Protein AF-A0A9P1K1G6-F1 (afdb_monomer_lite)

Organism: NCBI:txid1064539

Sequence (65 aa):
MNGLPKQTWRCRVAELLNDPVVQAVLRRDRLTHEQVLAQLTPIAEHLRRNTSPERPARRLPREAF

Radius of gyration: 18.4 Å; chains: 1; bounding box: 35×48×40 Å

pLDDT: mean 80.47, std 18.05, range [38.38, 97.75]

Structure (mmCIF, N/CA/C/O backbone):
data_AF-A0A9P1K1G6-F1
#
_entry.id   AF-A0A9P1K1G6-F1
#
loop_
_atom_site.group_PDB
_atom_site.id
_atom_site.type_symbol
_atom_site.label_atom_id
_atom_site.label_alt_id
_atom_site.label_comp_id
_atom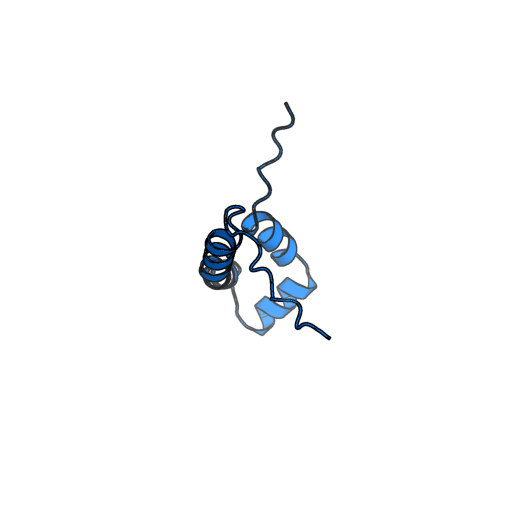_site.label_asym_id
_atom_site.label_entity_id
_atom_site.label_seq_id
_atom_site.pdbx_PDB_ins_code
_atom_site.Cartn_x
_atom_site.Cartn_y
_atom_site.Cartn_z
_atom_site.occupancy
_atom_site.B_iso_or_equiv
_atom_site.auth_seq_id
_atom_site.auth_comp_id
_atom_site.auth_asym_id
_atom_site.auth_atom_id
_atom_site.pdbx_PDB_model_num
ATOM 1 N N . MET A 1 1 ? -9.328 13.819 -26.915 1.00 38.38 1 MET A N 1
ATOM 2 C CA . MET A 1 1 ? -8.081 13.722 -26.126 1.00 38.38 1 MET A CA 1
ATOM 3 C C . MET A 1 1 ? -8.471 13.176 -24.755 1.00 38.38 1 MET A C 1
ATOM 5 O O . MET A 1 1 ? -8.950 13.934 -23.928 1.00 38.38 1 MET A O 1
ATOM 9 N N . ASN A 1 2 ? -8.429 11.854 -24.550 1.00 46.19 2 ASN A N 1
ATOM 10 C CA . ASN A 1 2 ? -8.860 11.257 -23.279 1.00 46.19 2 ASN A CA 1
ATOM 11 C C . ASN A 1 2 ? -7.741 11.444 -22.251 1.00 46.19 2 ASN A C 1
ATOM 13 O O . ASN A 1 2 ? -6.784 10.676 -22.237 1.00 46.19 2 ASN A O 1
ATOM 17 N N . GLY A 1 3 ? -7.846 12.500 -21.440 1.00 54.47 3 GLY A N 1
ATOM 18 C CA . GLY A 1 3 ? -6.934 12.851 -20.346 1.00 54.47 3 GLY A CA 1
ATOM 19 C C . GLY A 1 3 ? -7.003 11.880 -19.167 1.00 54.47 3 GLY A C 1
ATOM 20 O O . GLY A 1 3 ? -7.115 12.305 -18.022 1.00 54.47 3 GLY A O 1
ATOM 21 N N . LEU A 1 4 ? -6.977 10.576 -19.440 1.00 56.97 4 LEU A N 1
ATOM 22 C CA . LEU A 1 4 ? -6.877 9.570 -18.398 1.00 56.97 4 LEU A CA 1
ATOM 23 C C . LEU A 1 4 ? -5.453 9.623 -17.832 1.00 56.97 4 LEU A C 1
ATOM 25 O O . LEU A 1 4 ? -4.489 9.568 -18.607 1.00 56.97 4 LEU A O 1
ATOM 29 N N . PRO A 1 5 ? -5.292 9.762 -16.505 1.00 58.16 5 PRO A N 1
ATOM 30 C CA . PRO A 1 5 ? -3.977 9.802 -15.895 1.00 58.16 5 PRO A CA 1
ATOM 31 C C . PRO A 1 5 ? -3.222 8.535 -16.286 1.00 58.16 5 PRO A C 1
ATOM 33 O O . PRO A 1 5 ? -3.757 7.427 -16.214 1.00 58.16 5 PRO A O 1
ATOM 36 N N . LYS A 1 6 ? -1.975 8.708 -16.735 1.00 66.62 6 LYS A N 1
ATOM 37 C CA . LYS A 1 6 ? -1.070 7.610 -17.082 1.00 66.62 6 LYS A CA 1
ATOM 38 C C . LYS A 1 6 ? -1.074 6.622 -15.914 1.00 66.62 6 LYS A C 1
ATOM 40 O O . LYS A 1 6 ? -0.570 6.959 -14.845 1.00 66.62 6 LYS A O 1
ATOM 45 N N . GLN A 1 7 ? -1.691 5.449 -16.089 1.00 71.12 7 GLN A N 1
ATOM 46 C CA . GLN A 1 7 ? -1.841 4.471 -15.011 1.00 71.12 7 GLN A CA 1
ATOM 47 C C . GLN A 1 7 ? -0.455 4.025 -14.551 1.00 71.12 7 GLN A C 1
ATOM 49 O O . GLN A 1 7 ? 0.221 3.234 -15.207 1.00 71.12 7 GLN A O 1
ATOM 54 N N . THR A 1 8 ? -0.018 4.561 -13.418 1.00 83.38 8 THR A N 1
ATOM 55 C CA . THR A 1 8 ? 1.210 4.124 -12.763 1.00 83.38 8 THR A CA 1
ATOM 56 C C . THR A 1 8 ? 0.886 2.997 -11.789 1.00 83.38 8 THR A C 1
ATOM 58 O O . THR A 1 8 ? -0.249 2.867 -11.326 1.00 83.38 8 THR A O 1
ATOM 61 N N . TRP A 1 9 ? 1.893 2.197 -11.428 1.00 87.56 9 TRP A N 1
ATOM 62 C CA . TRP A 1 9 ? 1.759 1.200 -10.360 1.00 87.56 9 TRP A CA 1
ATOM 63 C C . TRP A 1 9 ? 1.202 1.832 -9.072 1.00 87.56 9 TRP A C 1
ATOM 65 O O . TRP A 1 9 ? 0.393 1.223 -8.382 1.00 87.56 9 TRP A O 1
ATOM 75 N N . ARG A 1 10 ? 1.573 3.090 -8.801 1.00 89.88 10 ARG A N 1
ATOM 76 C CA . ARG A 1 10 ? 1.141 3.847 -7.627 1.00 89.88 10 ARG A CA 1
ATOM 77 C C . ARG A 1 10 ? -0.366 4.123 -7.643 1.00 89.88 10 ARG A C 1
ATOM 79 O O . ARG A 1 10 ? -0.997 4.006 -6.600 1.00 89.88 10 ARG A O 1
ATOM 86 N N . CYS A 1 11 ? -0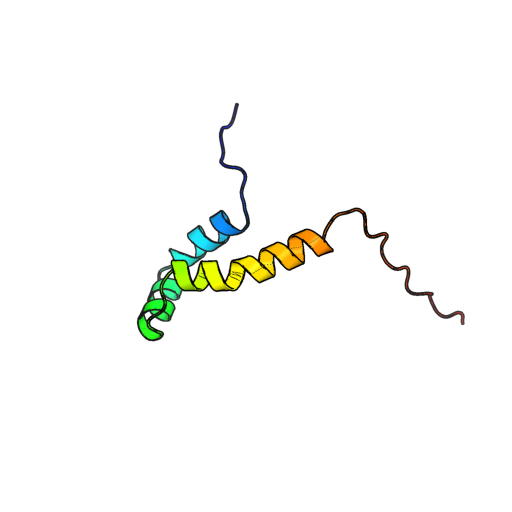.947 4.422 -8.809 1.00 88.94 11 CYS A N 1
ATOM 87 C CA . CYS A 1 11 ? -2.398 4.584 -8.963 1.00 88.94 11 CYS A CA 1
ATOM 88 C C . CYS A 1 11 ? -3.140 3.271 -8.682 1.00 88.94 11 CYS A C 1
ATOM 90 O O . CYS A 1 11 ? -4.078 3.266 -7.896 1.00 88.94 11 CYS A O 1
ATOM 92 N N . ARG A 1 12 ? -2.664 2.153 -9.244 1.00 89.50 12 ARG A N 1
ATOM 93 C CA . ARG A 1 12 ? -3.282 0.831 -9.035 1.00 89.50 12 ARG A CA 1
ATOM 94 C C . ARG A 1 12 ? -3.220 0.381 -7.577 1.00 89.50 12 ARG A C 1
ATOM 96 O O . ARG A 1 12 ? -4.183 -0.159 -7.050 1.00 89.50 12 ARG A O 1
ATOM 103 N N . VAL A 1 13 ? -2.094 0.625 -6.905 1.00 92.25 13 VAL A N 1
ATOM 104 C CA . VAL A 1 13 ? -1.966 0.341 -5.469 1.00 92.25 13 VAL A CA 1
ATOM 105 C C . VAL A 1 13 ? -2.906 1.230 -4.658 1.00 92.25 13 VAL A C 1
ATOM 107 O O . VAL A 1 13 ? -3.550 0.730 -3.747 1.00 92.25 13 VAL A O 1
ATOM 110 N N . ALA A 1 14 ? -3.036 2.516 -4.994 1.00 91.19 14 ALA A N 1
ATOM 111 C CA . ALA A 1 14 ? -3.975 3.401 -4.307 1.00 91.19 14 ALA A CA 1
ATOM 112 C C . ALA A 1 14 ? -5.432 2.921 -4.441 1.00 91.19 14 ALA A C 1
ATOM 114 O O . ALA A 1 14 ? -6.165 2.968 -3.461 1.00 91.19 14 ALA A O 1
ATOM 115 N N . GLU A 1 15 ? -5.838 2.410 -5.607 1.00 92.38 15 GLU A N 1
ATOM 116 C CA . GLU A 1 15 ? -7.159 1.791 -5.792 1.00 92.38 15 GLU A CA 1
ATOM 117 C C . GLU A 1 15 ? -7.351 0.576 -4.873 1.00 92.38 15 GLU A C 1
ATOM 119 O O . GLU A 1 15 ? -8.354 0.504 -4.168 1.00 92.38 15 GLU A O 1
ATOM 124 N N . LEU A 1 16 ? -6.364 -0.324 -4.798 1.00 93.88 16 LEU A N 1
ATOM 125 C CA . LEU A 1 16 ? -6.410 -1.494 -3.909 1.00 93.88 16 LEU A CA 1
ATOM 126 C C . LEU A 1 16 ? -6.431 -1.115 -2.425 1.00 93.88 16 LEU A C 1
ATOM 128 O O . LEU A 1 16 ? -7.106 -1.764 -1.634 1.00 93.88 16 LEU A O 1
ATOM 132 N N . LEU A 1 17 ? -5.717 -0.059 -2.031 1.00 95.31 17 LEU A N 1
ATOM 133 C CA . LEU A 1 17 ? -5.721 0.420 -0.648 1.00 95.31 17 LEU A CA 1
ATOM 134 C C . LEU A 1 17 ? -7.090 0.966 -0.225 1.00 95.31 17 LEU A C 1
ATOM 136 O O . LEU A 1 17 ? -7.365 1.015 0.968 1.00 95.31 17 LEU A O 1
ATOM 140 N N . ASN A 1 18 ? -7.963 1.337 -1.164 1.00 93.88 18 ASN A N 1
ATOM 141 C CA . ASN A 1 18 ? -9.335 1.746 -0.858 1.00 93.88 18 ASN A CA 1
ATOM 142 C C . ASN A 1 18 ? -10.303 0.564 -0.673 1.00 93.88 18 ASN A C 1
ATOM 144 O O . ASN A 1 18 ? -11.452 0.786 -0.294 1.00 93.88 18 ASN A O 1
ATOM 148 N N . ASP A 1 19 ? -9.867 -0.678 -0.905 1.00 96.50 19 ASP A N 1
ATOM 149 C CA . ASP A 1 19 ? -10.696 -1.861 -0.684 1.00 96.50 19 ASP A CA 1
ATOM 150 C C . ASP A 1 19 ? -11.030 -2.041 0.816 1.00 96.50 19 ASP A C 1
ATOM 152 O O . ASP A 1 19 ? -10.142 -1.925 1.670 1.00 96.50 19 ASP A O 1
ATOM 156 N N . PRO A 1 20 ? -12.294 -2.334 1.181 1.00 96.31 20 PRO A N 1
ATOM 157 C CA . PRO A 1 20 ? -12.717 -2.424 2.579 1.00 96.31 20 PRO A CA 1
ATOM 158 C C . PRO A 1 20 ? -12.010 -3.533 3.370 1.00 96.31 20 PRO A C 1
ATOM 160 O O . PRO A 1 20 ? -11.778 -3.366 4.571 1.00 96.31 20 PRO A O 1
ATOM 163 N N . VAL A 1 21 ? -11.639 -4.643 2.726 1.00 97.56 21 VAL A N 1
ATOM 164 C CA . VAL A 1 21 ? -10.885 -5.729 3.365 1.00 97.56 21 VAL A CA 1
ATOM 165 C C . VAL A 1 21 ? -9.461 -5.263 3.637 1.00 97.56 21 VAL A C 1
ATOM 167 O O . VAL A 1 21 ? -8.970 -5.412 4.756 1.00 97.56 21 VAL A O 1
ATOM 170 N N . VAL A 1 22 ? -8.816 -4.626 2.657 1.00 96.25 22 VAL A N 1
ATOM 171 C CA . VAL A 1 22 ? -7.466 -4.068 2.824 1.00 96.25 22 VAL A CA 1
ATOM 172 C C . VAL A 1 22 ? -7.449 -3.022 3.939 1.00 96.25 22 VAL A C 1
ATOM 174 O O . VAL A 1 22 ? -6.610 -3.091 4.834 1.00 96.25 22 VAL A O 1
ATOM 177 N N . GLN A 1 23 ? -8.430 -2.120 3.971 1.00 97.31 23 GLN A N 1
ATOM 178 C CA . GLN A 1 23 ? -8.604 -1.136 5.042 1.00 97.31 23 GLN A CA 1
ATOM 179 C C . GLN A 1 23 ? -8.732 -1.773 6.432 1.00 97.31 23 GLN A C 1
ATOM 181 O O . GLN A 1 23 ? -8.222 -1.227 7.413 1.00 97.31 23 GLN A O 1
ATOM 186 N N . ALA A 1 24 ? -9.431 -2.905 6.543 1.00 97.69 24 ALA A N 1
ATOM 187 C CA . ALA A 1 24 ? -9.551 -3.633 7.802 1.00 97.69 24 ALA A CA 1
ATOM 188 C C . ALA A 1 24 ? -8.209 -4.245 8.234 1.00 97.69 24 ALA A C 1
ATOM 190 O O . ALA A 1 24 ? -7.845 -4.140 9.407 1.00 97.69 24 ALA A O 1
ATOM 191 N N . VAL A 1 25 ? -7.444 -4.815 7.295 1.00 97.38 25 VAL A N 1
ATOM 192 C CA . VAL A 1 25 ? -6.100 -5.355 7.565 1.00 97.38 25 VAL A CA 1
ATOM 193 C C . VAL A 1 25 ? -5.143 -4.249 8.009 1.00 97.38 25 VAL A C 1
ATOM 195 O O . VAL A 1 25 ? -4.494 -4.384 9.043 1.00 97.38 25 VAL A O 1
ATOM 198 N N . LEU A 1 26 ? -5.107 -3.118 7.297 1.00 96.94 26 LEU A N 1
ATOM 199 C CA . LEU A 1 26 ? -4.239 -1.990 7.649 1.00 96.94 26 LEU A CA 1
ATOM 200 C C . LEU A 1 26 ? -4.551 -1.442 9.044 1.00 96.94 26 LEU A C 1
ATOM 202 O O . LEU A 1 26 ? -3.636 -1.185 9.821 1.00 96.94 26 LEU A O 1
ATOM 206 N N . ARG A 1 27 ? -5.837 -1.322 9.398 1.00 96.75 27 ARG A N 1
ATOM 207 C CA . ARG A 1 27 ? -6.257 -0.900 10.743 1.00 96.75 27 ARG A CA 1
ATOM 208 C C . ARG A 1 27 ? -5.838 -1.892 11.822 1.00 96.75 27 ARG A C 1
ATOM 210 O O . ARG A 1 27 ? -5.356 -1.461 12.868 1.00 96.75 27 ARG A O 1
ATOM 217 N N . ARG A 1 28 ? -5.999 -3.197 11.572 1.00 97.75 28 ARG A N 1
ATOM 218 C CA . ARG A 1 28 ? -5.575 -4.256 12.501 1.00 97.75 28 ARG A CA 1
ATOM 219 C C . ARG A 1 28 ? -4.078 -4.172 12.787 1.00 97.75 28 ARG A C 1
ATOM 221 O O . ARG A 1 28 ? -3.671 -4.265 13.942 1.00 97.75 28 ARG A O 1
ATOM 228 N N . ASP A 1 29 ? -3.295 -3.925 11.745 1.00 97.19 29 ASP A N 1
ATOM 229 C CA . ASP A 1 29 ? -1.835 -3.951 11.805 1.00 97.19 29 ASP A CA 1
ATOM 230 C C . ASP A 1 29 ? -1.232 -2.547 12.062 1.00 97.19 29 ASP A C 1
ATOM 232 O O . ASP A 1 29 ? -0.015 -2.388 12.109 1.00 97.19 29 ASP A O 1
ATOM 236 N N . ARG A 1 30 ? -2.081 -1.526 12.282 1.00 97.38 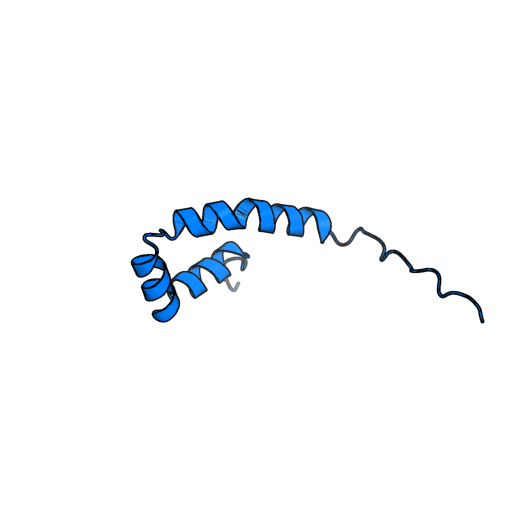30 ARG A N 1
ATOM 237 C CA . ARG A 1 30 ? -1.720 -0.110 12.513 1.00 97.38 30 ARG A CA 1
ATOM 238 C C . ARG A 1 30 ? -0.835 0.489 11.413 1.00 97.38 30 ARG A C 1
ATOM 240 O O . ARG A 1 30 ? 0.064 1.282 11.688 1.00 97.38 30 ARG A O 1
ATOM 247 N N . LEU A 1 31 ? -1.110 0.118 10.169 1.00 96.88 31 LEU A N 1
ATOM 248 C CA . LEU A 1 31 ? -0.391 0.584 8.989 1.00 96.88 31 LEU A CA 1
ATOM 249 C C . LEU A 1 31 ? -1.140 1.720 8.290 1.00 96.88 31 LEU A C 1
ATOM 251 O O . LEU A 1 31 ? -2.368 1.721 8.205 1.00 96.88 31 LEU A O 1
ATOM 255 N N . THR A 1 32 ? -0.389 2.668 7.733 1.00 95.62 32 THR A N 1
ATOM 256 C CA . THR A 1 32 ? -0.924 3.748 6.894 1.00 95.62 32 THR A CA 1
ATOM 257 C C . THR A 1 32 ? -0.667 3.484 5.412 1.00 95.62 32 THR A C 1
ATOM 259 O O . THR A 1 32 ? 0.252 2.756 5.028 1.00 95.62 32 THR A O 1
ATOM 262 N N . HIS A 1 33 ? -1.452 4.128 4.544 1.00 94.50 33 HIS A N 1
ATOM 263 C CA . HIS A 1 33 ? -1.243 4.057 3.093 1.00 94.50 33 HIS A CA 1
ATOM 264 C C . HIS A 1 33 ? 0.162 4.516 2.700 1.00 94.50 33 HIS A C 1
ATOM 266 O O . HIS A 1 33 ? 0.799 3.914 1.840 1.00 94.50 33 HIS A O 1
ATOM 272 N N . GLU A 1 34 ? 0.656 5.573 3.345 1.00 94.88 34 GLU A N 1
ATOM 273 C CA . GLU A 1 34 ? 1.980 6.128 3.076 1.00 94.88 34 GLU A CA 1
ATOM 274 C C . GLU A 1 34 ? 3.087 5.134 3.408 1.00 94.88 34 GLU A C 1
ATOM 276 O O . GLU A 1 34 ? 4.017 4.985 2.619 1.00 94.88 34 GLU A O 1
ATOM 281 N N . GLN A 1 35 ? 2.959 4.397 4.515 1.00 95.94 35 GLN A N 1
ATOM 282 C CA . GLN A 1 35 ? 3.910 3.349 4.881 1.00 95.94 35 GLN A CA 1
ATOM 283 C C . GLN A 1 35 ? 3.927 2.224 3.844 1.00 95.94 35 GLN A C 1
ATOM 285 O O . GLN A 1 35 ? 5.002 1.817 3.405 1.00 95.94 35 GLN A O 1
ATOM 290 N N . VAL A 1 36 ? 2.759 1.763 3.386 1.00 94.94 36 VAL A N 1
ATOM 291 C CA . VAL A 1 36 ? 2.678 0.735 2.334 1.00 94.94 36 VAL A CA 1
ATOM 292 C C . VAL A 1 36 ? 3.317 1.232 1.035 1.00 94.94 36 VAL A C 1
ATOM 294 O O . VAL A 1 36 ? 4.128 0.537 0.422 1.00 94.94 36 VAL A O 1
ATOM 297 N N . LEU A 1 37 ? 3.007 2.462 0.624 1.00 94.56 37 LEU A N 1
ATOM 298 C CA . LEU A 1 37 ? 3.574 3.062 -0.582 1.00 94.56 37 LEU A CA 1
ATOM 299 C C . LEU A 1 37 ? 5.092 3.259 -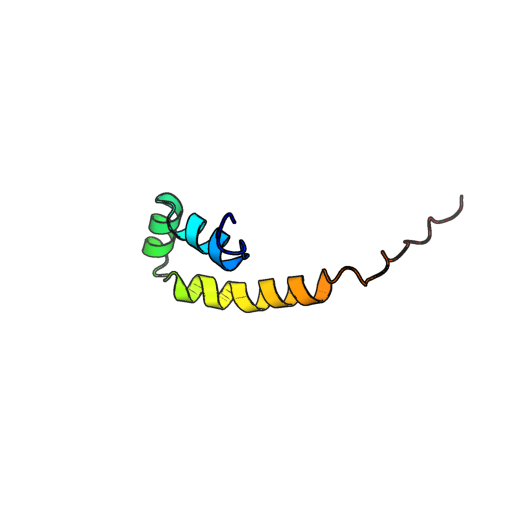0.475 1.00 94.56 37 LEU A C 1
ATOM 301 O O . LEU A 1 37 ? 5.802 3.016 -1.453 1.00 94.56 37 LEU A O 1
ATOM 305 N N . ALA A 1 38 ? 5.600 3.668 0.688 1.00 94.38 38 ALA A N 1
ATOM 306 C CA . ALA A 1 38 ? 7.030 3.816 0.940 1.00 94.38 38 ALA A CA 1
ATOM 307 C C . ALA A 1 38 ? 7.764 2.474 0.806 1.00 94.38 38 ALA A C 1
ATOM 309 O O . ALA A 1 38 ? 8.811 2.419 0.166 1.00 94.38 38 ALA A O 1
ATOM 310 N N . GLN A 1 39 ? 7.178 1.386 1.316 1.00 94.44 39 GLN A N 1
ATOM 311 C CA . GLN A 1 39 ? 7.747 0.038 1.209 1.00 94.44 39 GLN A CA 1
ATOM 312 C C . GLN A 1 39 ? 7.738 -0.504 -0.228 1.00 94.44 39 GLN A C 1
ATOM 314 O O . GLN A 1 39 ? 8.690 -1.149 -0.663 1.00 94.44 39 GLN A O 1
ATOM 319 N N . LEU A 1 40 ? 6.689 -0.217 -1.003 1.00 93.81 40 LEU A N 1
ATOM 320 C CA . LEU A 1 40 ? 6.570 -0.705 -2.383 1.00 93.81 40 LEU A CA 1
ATOM 321 C C . LEU A 1 40 ? 7.394 0.100 -3.396 1.00 93.81 40 LEU A C 1
ATOM 323 O O . LEU A 1 40 ? 7.758 -0.429 -4.446 1.00 93.81 40 LEU A O 1
ATOM 327 N N . THR A 1 41 ? 7.711 1.360 -3.093 1.00 92.88 41 THR A N 1
ATOM 328 C CA . THR A 1 41 ? 8.485 2.248 -3.976 1.00 92.88 41 THR A CA 1
ATOM 329 C C . THR A 1 41 ? 9.822 1.642 -4.433 1.00 92.88 41 THR A C 1
ATOM 331 O O . THR A 1 41 ? 10.016 1.536 -5.647 1.00 92.88 41 THR A O 1
ATOM 334 N N . PRO A 1 42 ? 10.726 1.178 -3.546 1.00 93.31 42 PRO A N 1
ATOM 335 C CA . PRO A 1 42 ? 12.005 0.608 -3.974 1.00 93.31 42 PRO A CA 1
ATOM 336 C C . PRO A 1 42 ? 11.836 -0.662 -4.820 1.00 93.31 42 PRO A C 1
ATOM 338 O O . PRO A 1 42 ? 12.602 -0.879 -5.759 1.00 93.31 42 PRO A O 1
ATOM 341 N N . ILE A 1 43 ? 10.808 -1.476 -4.552 1.00 91.62 43 ILE A N 1
ATOM 342 C CA . ILE A 1 43 ? 10.500 -2.684 -5.333 1.00 91.62 43 ILE A CA 1
ATOM 343 C C . ILE A 1 43 ? 10.053 -2.293 -6.743 1.00 91.62 43 ILE A C 1
ATOM 345 O O . ILE A 1 43 ? 10.580 -2.803 -7.732 1.00 91.62 43 ILE A O 1
ATOM 349 N N . ALA A 1 44 ? 9.114 -1.354 -6.850 1.00 89.75 44 ALA A N 1
ATOM 350 C CA . ALA A 1 44 ? 8.625 -0.874 -8.134 1.00 89.75 44 ALA A CA 1
ATOM 351 C C . ALA A 1 44 ? 9.745 -0.229 -8.963 1.00 89.75 44 ALA A C 1
ATOM 353 O O . ALA A 1 44 ? 9.823 -0.438 -10.175 1.00 89.75 44 ALA A O 1
ATOM 354 N N . GLU A 1 45 ? 10.652 0.513 -8.325 1.00 88.81 45 GLU A N 1
ATOM 355 C CA . GLU A 1 45 ? 11.837 1.054 -8.986 1.00 88.81 45 GLU A CA 1
ATOM 356 C C . GLU A 1 45 ? 12.799 -0.033 -9.458 1.00 88.81 45 GLU A C 1
ATOM 358 O O . GLU A 1 45 ? 13.292 0.044 -10.584 1.00 88.81 45 GLU A O 1
ATOM 363 N N . HIS A 1 46 ? 13.066 -1.040 -8.627 1.00 89.44 46 HIS A N 1
ATOM 364 C CA . HIS A 1 46 ? 13.923 -2.162 -8.993 1.00 89.44 46 HIS A CA 1
ATOM 365 C C . HIS A 1 46 ? 13.356 -2.926 -10.193 1.00 89.44 46 HIS A C 1
ATOM 367 O O . HIS A 1 46 ? 14.080 -3.205 -11.150 1.00 89.44 46 HIS A O 1
ATOM 373 N N . LEU A 1 47 ? 12.053 -3.212 -10.182 1.00 86.94 47 LEU A N 1
ATOM 374 C CA . LEU A 1 47 ? 11.370 -3.857 -11.299 1.00 86.94 47 LEU A CA 1
ATOM 375 C C . LEU A 1 47 ? 11.412 -2.979 -12.548 1.00 86.94 47 LEU A C 1
ATOM 377 O O . LEU A 1 47 ? 11.761 -3.464 -13.615 1.00 86.94 47 LEU A O 1
ATOM 381 N N . ARG A 1 48 ? 11.167 -1.669 -12.438 1.00 83.69 48 ARG A N 1
ATOM 382 C CA . ARG A 1 48 ? 11.260 -0.757 -13.590 1.00 83.69 48 ARG A CA 1
ATOM 383 C C . ARG A 1 48 ? 12.655 -0.763 -14.224 1.00 83.69 48 ARG A C 1
ATOM 385 O O . ARG A 1 48 ? 12.757 -0.745 -15.445 1.00 83.69 48 ARG A O 1
ATOM 392 N N . ARG A 1 49 ? 13.719 -0.789 -13.413 1.00 81.94 49 ARG A N 1
ATOM 393 C CA . ARG A 1 49 ? 15.112 -0.823 -13.897 1.00 81.94 49 ARG A CA 1
ATOM 394 C C . ARG A 1 49 ? 15.462 -2.158 -14.566 1.00 81.94 49 ARG A C 1
ATOM 396 O O . ARG A 1 49 ? 16.205 -2.162 -15.539 1.00 81.94 49 ARG A O 1
ATOM 403 N N . ASN A 1 50 ? 14.926 -3.276 -14.072 1.00 76.44 50 ASN A N 1
ATOM 404 C CA . ASN A 1 50 ? 15.234 -4.616 -14.591 1.00 76.44 50 ASN A CA 1
ATOM 405 C C . ASN A 1 50 ? 14.317 -5.091 -15.726 1.00 76.44 50 ASN A C 1
ATOM 407 O O . ASN A 1 50 ? 14.722 -5.961 -16.493 1.00 76.4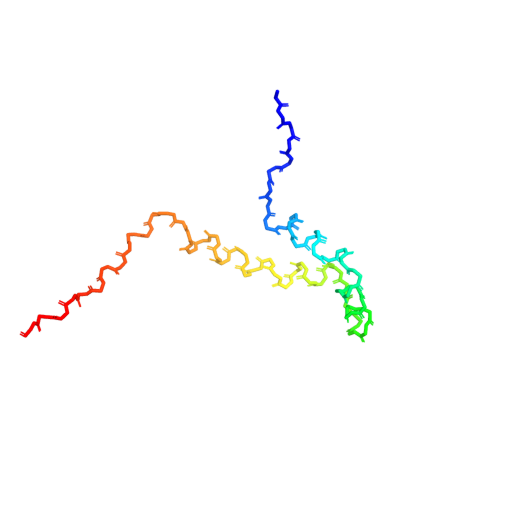4 50 ASN A O 1
ATOM 411 N N . THR A 1 51 ? 13.120 -4.519 -15.840 1.00 66.25 51 THR A N 1
ATOM 412 C CA . THR 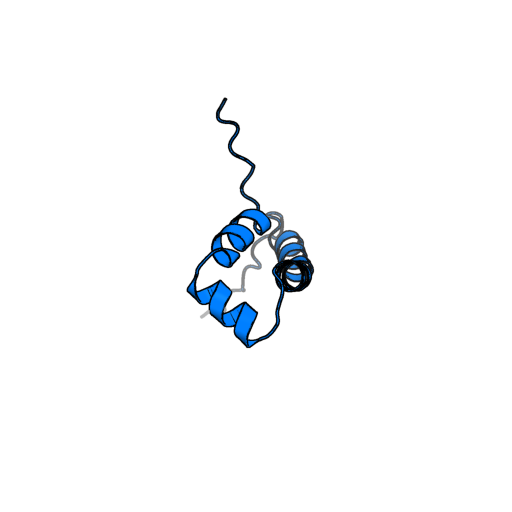A 1 51 ? 12.132 -4.801 -16.895 1.00 66.25 51 THR A CA 1
ATOM 413 C C . THR A 1 51 ? 12.297 -3.861 -18.096 1.00 66.25 51 THR A C 1
ATOM 415 O O . THR A 1 51 ? 11.478 -3.875 -19.011 1.00 66.25 51 THR A O 1
ATOM 418 N N . SER A 1 52 ? 13.354 -3.038 -18.125 1.00 52.78 52 SER A N 1
ATOM 419 C CA . SER A 1 52 ? 13.676 -2.250 -19.316 1.00 52.78 52 SER A CA 1
ATOM 420 C C . SER A 1 52 ? 13.823 -3.199 -20.523 1.00 52.78 52 SER A C 1
ATOM 422 O O . SER A 1 52 ? 14.560 -4.184 -20.419 1.00 52.78 52 SER A O 1
ATOM 424 N N . PRO A 1 53 ? 13.131 -2.947 -21.652 1.00 56.75 53 PRO A N 1
ATOM 425 C CA . PRO A 1 53 ? 13.032 -3.875 -22.787 1.00 56.75 53 PRO A CA 1
ATOM 426 C C . PRO A 1 53 ? 14.361 -4.148 -23.518 1.00 56.75 53 PRO A C 1
ATOM 428 O O . PRO A 1 53 ? 14.401 -4.959 -24.436 1.00 56.75 53 PRO A O 1
ATOM 431 N N . GLU A 1 54 ? 15.460 -3.517 -23.101 1.00 52.88 54 GLU A N 1
ATOM 432 C CA . GLU A 1 54 ? 16.810 -3.708 -23.645 1.00 52.88 54 GLU A CA 1
ATOM 433 C C . GLU A 1 54 ? 17.621 -4.826 -22.975 1.00 52.88 54 GLU A C 1
ATOM 435 O O . GLU A 1 54 ? 18.814 -4.963 -23.240 1.00 52.88 54 GLU A O 1
ATOM 440 N N . ARG A 1 55 ? 17.025 -5.664 -22.118 1.00 52.62 55 ARG A N 1
ATOM 441 C CA . ARG A 1 55 ? 17.689 -6.917 -21.729 1.00 52.62 55 ARG A CA 1
ATOM 442 C C . ARG A 1 55 ? 17.336 -7.984 -22.767 1.00 52.62 55 ARG A C 1
ATOM 444 O O . ARG A 1 55 ? 16.219 -8.503 -22.704 1.00 52.62 55 ARG A O 1
ATOM 451 N N . PRO A 1 56 ? 18.233 -8.343 -23.714 1.00 50.66 56 PRO A N 1
ATOM 452 C CA . PRO A 1 56 ? 17.970 -9.476 -24.584 1.00 50.66 56 PRO A CA 1
ATOM 453 C C . PRO A 1 56 ? 17.743 -10.676 -23.673 1.00 50.66 56 PRO A C 1
ATOM 455 O O . PRO A 1 56 ? 18.561 -10.951 -22.790 1.00 50.66 56 PRO A O 1
ATOM 458 N N . ALA A 1 57 ? 16.590 -11.326 -23.846 1.00 58.97 57 ALA A N 1
ATOM 459 C CA . ALA A 1 57 ? 16.244 -12.559 -23.163 1.00 58.97 57 ALA A CA 1
ATOM 460 C C . ALA A 1 57 ? 17.490 -13.446 -23.157 1.00 58.97 57 ALA A C 1
ATOM 462 O O . ALA A 1 57 ? 17.988 -13.817 -24.223 1.00 58.97 57 ALA A O 1
ATOM 463 N N . ARG A 1 58 ? 18.047 -13.702 -21.966 1.00 59.19 58 ARG A N 1
ATOM 464 C CA . ARG A 1 58 ? 19.162 -14.634 -21.793 1.00 59.19 58 ARG A CA 1
ATOM 465 C C . ARG A 1 58 ? 18.682 -15.944 -22.405 1.00 59.19 58 ARG A C 1
ATOM 467 O O . ARG A 1 58 ? 17.854 -16.628 -21.809 1.00 59.19 58 ARG A O 1
ATOM 474 N N . ARG A 1 59 ? 19.131 -16.246 -23.628 1.00 58.78 59 ARG A N 1
ATOM 475 C CA . ARG A 1 59 ? 18.918 -17.550 -24.244 1.00 58.78 59 ARG A CA 1
ATOM 476 C C . ARG A 1 59 ? 19.602 -18.533 -23.310 1.00 58.78 59 ARG A C 1
ATOM 478 O O . ARG A 1 59 ? 20.827 -18.544 -23.224 1.00 58.78 59 ARG A O 1
ATOM 485 N N . LEU A 1 60 ? 18.810 -19.293 -22.564 1.00 65.69 60 LEU A N 1
ATOM 486 C CA . LEU A 1 60 ? 19.299 -20.506 -21.933 1.00 65.69 60 LEU A CA 1
ATOM 487 C C . LEU A 1 60 ? 19.828 -21.383 -23.080 1.00 65.69 60 LEU A C 1
ATOM 489 O O . LEU A 1 60 ? 19.088 -21.578 -24.053 1.00 65.69 60 LEU A O 1
ATOM 493 N N . PRO A 1 61 ? 21.095 -21.834 -23.049 1.00 53.41 61 PRO A N 1
ATOM 494 C CA . PRO A 1 61 ? 21.561 -22.798 -24.025 1.00 53.41 61 PRO A CA 1
ATOM 495 C C . PRO A 1 61 ? 20.714 -24.048 -23.819 1.00 53.41 61 PRO A C 1
ATOM 497 O O . PRO A 1 61 ? 20.717 -24.654 -22.752 1.00 53.41 61 PRO A O 1
ATOM 500 N N . ARG A 1 62 ? 19.905 -24.363 -24.827 1.00 54.47 62 ARG A N 1
ATOM 501 C CA . ARG A 1 62 ? 19.193 -25.629 -24.910 1.00 54.47 62 ARG A CA 1
ATOM 502 C C . ARG A 1 62 ? 20.278 -26.693 -25.000 1.00 54.47 62 ARG A C 1
ATOM 504 O O . ARG A 1 62 ? 20.948 -26.772 -26.027 1.00 54.47 62 ARG A O 1
ATOM 511 N N . GLU A 1 63 ? 20.512 -27.395 -23.894 1.00 59.66 63 GLU A N 1
ATOM 512 C CA . GLU A 1 63 ? 21.436 -28.522 -23.845 1.00 59.66 63 GLU A CA 1
ATOM 513 C C . GLU A 1 63 ? 21.098 -29.472 -24.997 1.00 59.66 63 GLU A C 1
ATOM 515 O O . GLU A 1 63 ? 19.930 -29.786 -25.256 1.00 59.66 63 GLU A O 1
ATOM 520 N N . ALA A 1 64 ? 22.137 -29.791 -25.765 1.00 54.97 64 ALA A N 1
ATOM 521 C CA . ALA A 1 64 ? 22.077 -30.719 -26.872 1.00 54.97 64 ALA A CA 1
ATOM 522 C C . ALA A 1 64 ? 21.819 -32.132 -26.333 1.00 54.97 64 ALA A C 1
ATOM 524 O O . ALA A 1 64 ? 22.263 -32.470 -25.237 1.00 54.97 64 ALA A O 1
ATOM 525 N N . PHE A 1 65 ? 21.060 -32.884 -27.129 1.00 53.84 65 PHE A N 1
ATOM 526 C CA . PHE A 1 65 ? 20.772 -34.310 -26.987 1.00 53.84 65 PHE A CA 1
ATOM 527 C C . PHE A 1 65 ? 22.015 -35.160 -26.714 1.00 53.84 65 PHE A C 1
ATOM 529 O O . PHE A 1 65 ? 23.077 -34.842 -27.300 1.00 53.84 65 PHE A O 1
#

Secondary structure (DSSP, 8-state):
--------HHHHHHHHHTSHHHHHHHHHTT--HHHHHHHHHHHHHHHHHHS-TTS----------

Foldseek 3Di:
DPPDPPDDPLNVLVVVCPDPVNVVVCVVVVHDPVNVCVVCVVVSVVCVVVVPVPPDPPPDPPDDD